Protein AF-A0A9X3WPN8-F1 (afdb_monomer)

Secondary structure (DSSP, 8-state):
--HHHHHHHHHHHHHHHTT----HHHHHHHHHHHTTSS-HHHHHHHHHHHT-

Solvent-accessible surface area (backbone atoms only — not comparable to full-atom values): 3188 Å² total; per-residue (Å²): 130,62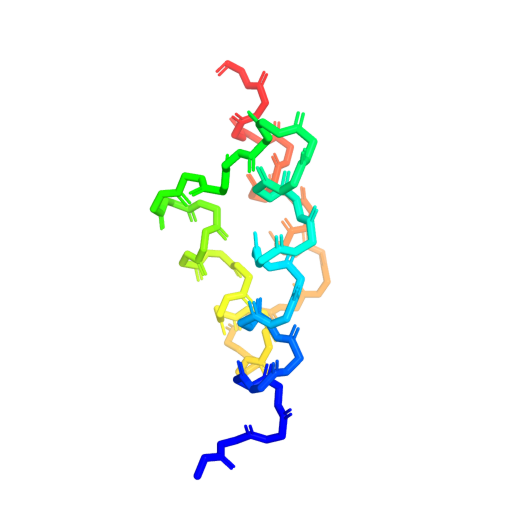,81,59,57,61,53,52,53,50,49,52,54,57,36,45,76,75,74,42,78,83,51,77,66,56,52,50,52,53,49,37,42,76,68,65,75,41,54,71,70,56,49,53,56,54,54,62,65,67,78,109

Nearest PDB structures (foldseek):
  5eu0-assembly1_B  TM=6.991E-01  e=1.445E+00  Bartonella rochalimae ATCC BAA-1498
  4fxe-assembly1_A-2  TM=2.996E-01  e=8.190E+00  Escherichia coli K-12

Radius of gyration: 11.67 Å; Cα contacts (8 Å, |Δi|>4): 21; chains: 1; bounding box: 22×22×26 Å

Foldseek 3Di:
DPPCVVVVVVVQVVCVVVVHHDDPVNVVLVVCDVVVVDDPVVSVVVVVVVVD

Organism: NCBI:txid279446

Sequence (52 aa):
MEKWEKAFRNAKASLAVEGLHIKSEEETLIKEFLQNKINDEEFYKKALTMIK

Structure (mmCIF, N/CA/C/O backbone):
data_AF-A0A9X3WPN8-F1
#
_entry.id   AF-A0A9X3WPN8-F1
#
loop_
_atom_site.group_PDB
_atom_site.id
_atom_site.type_symbol
_atom_site.label_atom_id
_atom_site.label_alt_id
_atom_site.label_comp_id
_atom_site.label_asym_id
_atom_site.label_entity_id
_atom_site.label_seq_id
_atom_site.pdbx_PDB_ins_code
_atom_site.Cartn_x
_atom_site.Cartn_y
_atom_site.Cartn_z
_atom_site.occupancy
_atom_site.B_iso_or_equiv
_atom_site.auth_seq_id
_atom_site.auth_comp_id
_atom_site.auth_asym_id
_atom_site.auth_atom_id
_atom_site.pdbx_PDB_model_num
ATOM 1 N N . MET A 1 1 ? 8.343 -7.219 13.562 1.00 54.78 1 MET A N 1
ATOM 2 C CA . MET A 1 1 ? 7.778 -6.950 12.229 1.00 54.78 1 MET A CA 1
ATOM 3 C C . MET A 1 1 ? 6.290 -7.190 12.304 1.00 54.78 1 MET A C 1
ATOM 5 O O . MET A 1 1 ? 5.886 -8.286 12.693 1.00 54.78 1 MET A O 1
ATOM 9 N N . GLU A 1 2 ? 5.493 -6.168 12.014 1.00 74.06 2 GLU A N 1
ATOM 10 C CA . GLU A 1 2 ? 4.045 -6.324 11.867 1.00 74.06 2 GLU A CA 1
ATOM 11 C C . GLU A 1 2 ? 3.755 -7.357 10.766 1.00 74.06 2 GLU A C 1
ATOM 13 O O . GLU A 1 2 ? 4.472 -7.436 9.765 1.00 74.06 2 GLU A O 1
ATOM 18 N N . LYS A 1 3 ? 2.711 -8.182 10.937 1.00 81.25 3 LYS A N 1
ATOM 19 C CA . LYS A 1 3 ? 2.382 -9.272 9.992 1.00 81.25 3 LYS A CA 1
ATOM 20 C C . LYS A 1 3 ? 2.231 -8.778 8.545 1.00 81.25 3 LYS A C 1
ATOM 22 O O . LYS A 1 3 ? 2.555 -9.516 7.615 1.00 81.25 3 LYS A O 1
ATOM 27 N N . TRP A 1 4 ? 1.782 -7.538 8.359 1.00 91.25 4 TRP A N 1
ATOM 28 C CA . TRP A 1 4 ? 1.560 -6.948 7.044 1.00 91.25 4 TRP A CA 1
ATOM 29 C C . TRP A 1 4 ? 2.846 -6.468 6.355 1.00 91.25 4 TRP A C 1
ATOM 31 O O . TRP A 1 4 ? 2.877 -6.442 5.129 1.00 91.25 4 TRP A O 1
ATOM 41 N N . GLU A 1 5 ? 3.939 -6.174 7.073 1.00 92.44 5 GLU A N 1
ATOM 42 C CA . GLU A 1 5 ? 5.184 -5.672 6.458 1.00 92.44 5 GLU A CA 1
ATOM 43 C C . GLU A 1 5 ? 5.780 -6.689 5.480 1.00 92.44 5 GLU A C 1
ATOM 45 O O . GLU A 1 5 ? 6.206 -6.345 4.375 1.00 92.44 5 GLU A O 1
ATOM 50 N N . LYS A 1 6 ? 5.777 -7.972 5.869 1.00 93.69 6 LYS A N 1
ATOM 51 C CA . LYS A 1 6 ? 6.234 -9.067 5.005 1.00 93.69 6 LYS A CA 1
ATOM 52 C C . LYS A 1 6 ? 5.328 -9.216 3.782 1.00 93.69 6 LYS A C 1
ATOM 54 O O . LYS A 1 6 ? 5.841 -9.385 2.679 1.00 93.69 6 LYS A O 1
ATOM 59 N N . ALA A 1 7 ? 4.010 -9.145 3.972 1.00 93.94 7 ALA A N 1
ATOM 60 C CA . ALA A 1 7 ? 3.042 -9.251 2.882 1.00 93.94 7 ALA A CA 1
ATOM 61 C C . ALA A 1 7 ? 3.197 -8.091 1.887 1.00 93.94 7 ALA A C 1
ATOM 63 O O . ALA A 1 7 ? 3.294 -8.319 0.685 1.00 93.94 7 ALA A O 1
ATOM 64 N N . PHE A 1 8 ? 3.337 -6.866 2.390 1.00 95.44 8 PHE A N 1
ATOM 65 C CA . PHE A 1 8 ? 3.535 -5.671 1.579 1.00 95.44 8 PHE A CA 1
ATOM 66 C C . PHE A 1 8 ? 4.867 -5.700 0.815 1.00 95.44 8 PHE A C 1
ATOM 68 O O . PHE A 1 8 ? 4.912 -5.391 -0.374 1.00 95.44 8 PHE A O 1
ATOM 75 N N . ARG A 1 9 ? 5.957 -6.155 1.450 1.00 94.69 9 ARG A N 1
ATOM 76 C CA . ARG A 1 9 ? 7.241 -6.365 0.762 1.00 94.69 9 ARG A CA 1
ATOM 77 C C . ARG A 1 9 ? 7.124 -7.390 -0.369 1.00 94.69 9 ARG A C 1
ATOM 79 O O . ARG A 1 9 ? 7.664 -7.159 -1.446 1.00 94.69 9 ARG A O 1
ATOM 86 N N . ASN A 1 10 ? 6.421 -8.497 -0.136 1.00 95.75 10 ASN A N 1
ATOM 87 C CA . ASN A 1 10 ? 6.203 -9.521 -1.157 1.00 95.75 10 ASN A CA 1
ATOM 88 C C . ASN A 1 10 ? 5.334 -9.001 -2.314 1.00 95.75 10 ASN A C 1
ATOM 90 O O . ASN A 1 10 ? 5.633 -9.295 -3.469 1.00 95.75 10 ASN A O 1
ATOM 94 N N . ALA A 1 11 ? 4.305 -8.198 -2.025 1.00 95.94 11 ALA A N 1
ATOM 95 C CA . ALA A 1 11 ? 3.482 -7.555 -3.048 1.00 95.94 11 ALA A CA 1
ATOM 96 C C . ALA A 1 11 ? 4.318 -6.613 -3.928 1.00 95.94 11 ALA A C 1
ATOM 98 O O . ALA A 1 11 ? 4.267 -6.718 -5.150 1.00 95.94 11 ALA A O 1
ATOM 99 N N . LYS A 1 12 ? 5.177 -5.777 -3.324 1.00 95.94 12 LYS A N 1
ATOM 100 C CA . LYS A 1 12 ? 6.117 -4.922 -4.069 1.00 95.94 12 LYS A CA 1
ATOM 101 C C . LYS A 1 12 ? 7.055 -5.722 -4.969 1.00 95.94 12 LYS A C 1
ATOM 103 O O . LYS A 1 12 ? 7.256 -5.348 -6.118 1.00 95.94 12 LYS A O 1
ATOM 108 N N . ALA A 1 13 ? 7.610 -6.822 -4.461 1.00 96.38 13 ALA A N 1
ATOM 109 C CA . ALA A 1 13 ? 8.462 -7.696 -5.261 1.00 96.38 13 ALA A CA 1
ATOM 110 C C . ALA A 1 13 ? 7.694 -8.338 -6.428 1.00 96.38 13 ALA A C 1
ATOM 112 O O . ALA A 1 13 ? 8.234 -8.426 -7.522 1.00 96.38 13 ALA A O 1
ATOM 113 N N . SER A 1 14 ? 6.436 -8.733 -6.210 1.00 97.50 14 SER A N 1
ATOM 114 C CA . SER A 1 14 ? 5.585 -9.329 -7.250 1.00 97.50 14 SER A CA 1
ATOM 115 C C . SER A 1 14 ? 5.267 -8.325 -8.360 1.00 97.50 14 SER A C 1
ATOM 117 O O . SER A 1 14 ? 5.434 -8.642 -9.529 1.00 97.50 14 SER A O 1
ATOM 119 N N . LEU A 1 15 ? 4.911 -7.087 -8.004 1.00 97.19 15 LEU A N 1
ATOM 120 C CA . LEU A 1 15 ? 4.688 -6.005 -8.970 1.00 97.19 15 LEU A CA 1
ATOM 121 C C . LEU A 1 15 ? 5.956 -5.675 -9.768 1.00 97.19 15 LEU A C 1
ATOM 123 O O . LEU A 1 15 ? 5.895 -5.4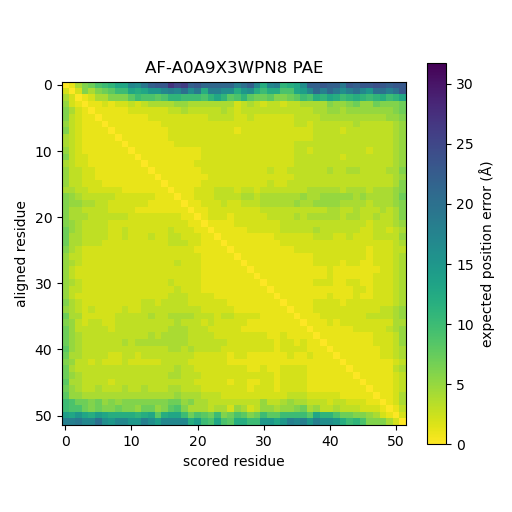91 -10.981 1.00 97.19 15 LEU A O 1
ATOM 127 N N . ALA A 1 16 ? 7.115 -5.660 -9.106 1.00 97.06 16 ALA A N 1
ATOM 128 C CA . ALA A 1 16 ? 8.386 -5.356 -9.754 1.00 97.06 16 ALA A CA 1
ATOM 129 C C . ALA A 1 16 ? 8.777 -6.390 -10.827 1.00 97.06 16 ALA A C 1
ATOM 131 O O . ALA A 1 16 ? 9.438 -6.021 -11.795 1.00 97.06 16 ALA A O 1
ATOM 132 N N . VAL A 1 17 ? 8.351 -7.655 -10.695 1.00 97.75 17 VAL A N 1
ATOM 133 C CA . VAL A 1 17 ? 8.533 -8.682 -11.742 1.00 97.75 17 VAL A CA 1
ATOM 134 C C . VAL A 1 17 ? 7.814 -8.289 -13.036 1.00 97.75 17 VAL A C 1
ATOM 136 O O . VAL A 1 17 ? 8.318 -8.567 -14.120 1.00 97.75 17 VAL A O 1
ATOM 139 N N . GLU A 1 18 ? 6.682 -7.595 -12.929 1.00 97.50 18 GLU A N 1
ATOM 140 C CA . GLU A 1 18 ? 5.899 -7.088 -14.063 1.00 97.50 18 GLU A CA 1
ATOM 141 C C . GLU A 1 18 ? 6.307 -5.662 -14.488 1.00 97.50 18 GLU A C 1
ATOM 143 O O . GLU A 1 18 ? 5.667 -5.057 -15.344 1.00 97.50 18 GLU A O 1
ATOM 148 N N . GLY A 1 19 ? 7.373 -5.101 -13.902 1.00 97.00 19 GLY A N 1
ATOM 149 C CA . GLY A 1 19 ? 7.812 -3.726 -14.169 1.00 97.00 19 GLY A CA 1
ATOM 150 C C . GLY A 1 19 ? 6.916 -2.649 -13.545 1.00 97.00 19 GLY A C 1
ATOM 151 O O . GLY A 1 19 ? 7.015 -1.478 -13.910 1.00 97.00 19 GLY A O 1
ATOM 152 N N . LEU A 1 20 ? 6.045 -3.026 -12.605 1.00 96.50 20 LEU A N 1
ATOM 153 C CA . LEU A 1 20 ? 5.177 -2.110 -11.873 1.00 96.50 20 LEU A CA 1
ATOM 154 C C . LEU A 1 20 ? 5.830 -1.701 -10.549 1.00 96.50 20 LEU A C 1
ATOM 156 O O . LEU A 1 20 ? 6.349 -2.528 -9.795 1.00 96.50 20 LEU A O 1
ATOM 160 N N . HIS A 1 21 ? 5.765 -0.410 -10.234 1.00 94.25 21 HIS A N 1
ATOM 161 C CA . HIS A 1 21 ? 6.331 0.150 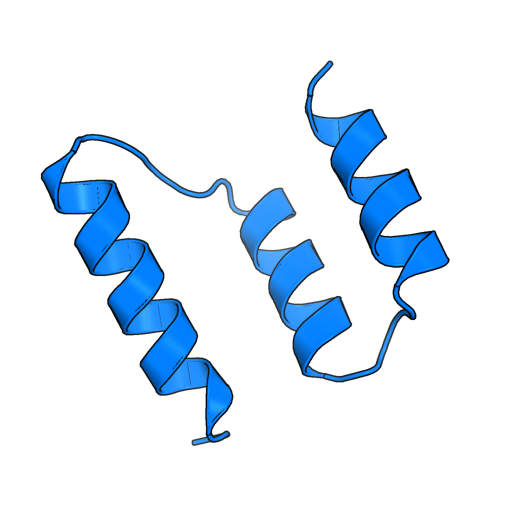-9.011 1.00 94.25 21 HIS A CA 1
ATOM 162 C C . HIS A 1 21 ? 5.288 0.975 -8.266 1.00 94.25 21 HIS A C 1
ATOM 164 O O . HIS A 1 21 ? 4.616 1.813 -8.859 1.00 94.25 21 HIS A O 1
ATOM 170 N N . ILE A 1 22 ? 5.196 0.750 -6.955 1.00 93.19 22 ILE A N 1
ATOM 171 C CA . ILE A 1 22 ? 4.378 1.567 -6.057 1.00 93.19 22 ILE A CA 1
ATOM 172 C C . ILE A 1 22 ? 5.124 2.880 -5.791 1.00 93.19 22 ILE A C 1
ATOM 174 O O . ILE A 1 22 ? 6.294 2.857 -5.396 1.00 93.19 22 ILE A O 1
ATOM 178 N N . LYS A 1 23 ? 4.461 4.021 -5.990 1.00 93.81 23 LYS A N 1
ATOM 179 C CA . LYS A 1 23 ? 4.989 5.353 -5.664 1.00 93.81 23 LYS A CA 1
ATOM 180 C C . LYS A 1 23 ? 5.081 5.542 -4.148 1.00 93.81 23 LYS A C 1
ATOM 182 O O . LYS A 1 23 ? 4.325 4.952 -3.379 1.00 93.81 23 LYS A O 1
ATOM 187 N N . SER A 1 24 ? 5.957 6.437 -3.697 1.00 93.56 24 SER A N 1
ATOM 188 C CA . SER A 1 24 ? 6.133 6.725 -2.263 1.00 93.56 24 SER A CA 1
ATOM 189 C C . SER A 1 24 ? 4.835 7.150 -1.559 1.00 93.56 24 SER A C 1
ATOM 191 O O . SER A 1 24 ? 4.606 6.806 -0.398 1.00 93.56 24 SER A O 1
ATOM 193 N N . GLU A 1 25 ? 3.973 7.883 -2.262 1.00 94.75 25 GLU A N 1
ATOM 194 C CA . GLU A 1 25 ? 2.693 8.381 -1.745 1.00 94.75 25 GLU A CA 1
ATOM 195 C C . GLU A 1 25 ? 1.671 7.244 -1.591 1.00 94.75 25 GLU A C 1
ATOM 197 O O . GLU A 1 25 ? 1.010 7.139 -0.558 1.00 94.75 25 GLU A O 1
ATOM 202 N N . GLU A 1 26 ? 1.615 6.333 -2.566 1.00 94.94 26 GLU A N 1
ATOM 203 C CA . GLU A 1 26 ? 0.785 5.122 -2.531 1.00 94.94 26 GLU A CA 1
ATOM 204 C C . GLU A 1 26 ? 1.239 4.178 -1.407 1.00 94.94 26 GLU A C 1
ATOM 206 O O . GLU A 1 26 ? 0.421 3.657 -0.651 1.00 94.94 26 GLU A O 1
ATOM 211 N N . GLU A 1 27 ? 2.554 3.999 -1.231 1.00 95.69 27 GLU A N 1
ATOM 212 C CA . GLU A 1 27 ? 3.112 3.216 -0.124 1.00 95.69 27 GLU A CA 1
ATOM 213 C C . GLU A 1 27 ? 2.739 3.816 1.237 1.00 95.69 27 GLU A C 1
AT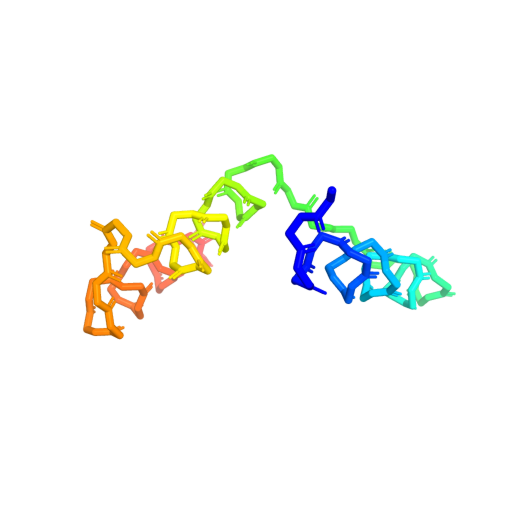OM 215 O O . GLU A 1 27 ? 2.414 3.080 2.171 1.00 95.69 27 GLU A O 1
ATOM 220 N N . THR A 1 28 ? 2.761 5.143 1.354 1.00 96.19 28 THR A N 1
ATOM 221 C CA . THR A 1 28 ? 2.350 5.837 2.580 1.00 96.19 28 THR A CA 1
ATOM 222 C C . THR A 1 28 ? 0.873 5.587 2.870 1.00 96.19 28 THR A C 1
ATOM 224 O O . THR A 1 28 ? 0.536 5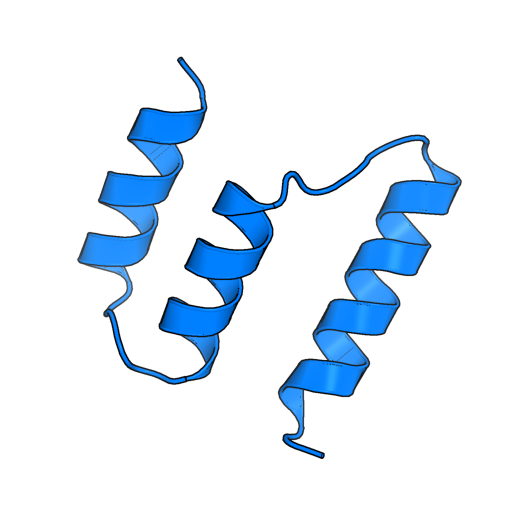.182 3.981 1.00 96.19 28 THR A O 1
ATOM 227 N N . LEU A 1 29 ? 0.009 5.725 1.861 1.00 96.62 29 LEU A N 1
ATOM 228 C CA . LEU A 1 29 ? -1.427 5.484 1.984 1.00 96.62 29 LEU A CA 1
ATOM 229 C C . LEU A 1 29 ? -1.746 4.040 2.411 1.00 96.62 29 LEU A C 1
ATOM 231 O O . LEU A 1 29 ? -2.538 3.822 3.327 1.00 96.62 29 LEU A O 1
ATOM 235 N N . ILE A 1 30 ? -1.095 3.049 1.794 1.00 95.75 30 ILE A N 1
ATOM 236 C CA . ILE A 1 30 ? -1.271 1.630 2.141 1.00 95.75 30 ILE A CA 1
ATOM 237 C C . ILE A 1 30 ? -0.829 1.365 3.586 1.00 95.75 30 ILE A C 1
ATOM 239 O O . ILE A 1 30 ? -1.507 0.639 4.311 1.00 95.75 30 ILE A O 1
ATOM 243 N N . LYS A 1 31 ? 0.273 1.971 4.044 1.00 95.31 31 LYS A N 1
ATOM 244 C CA . LYS A 1 31 ? 0.727 1.841 5.439 1.00 95.31 31 LYS A CA 1
ATOM 245 C C . LYS A 1 31 ? -0.240 2.481 6.431 1.00 95.31 31 LYS A C 1
ATOM 247 O O . LYS A 1 31 ? -0.487 1.885 7.474 1.00 95.31 31 LYS A O 1
ATOM 252 N N . GLU A 1 32 ? -0.788 3.660 6.129 1.00 95.88 32 GLU A N 1
ATOM 253 C CA . GLU A 1 32 ? -1.808 4.296 6.976 1.00 95.88 32 GLU A CA 1
ATOM 254 C C . GLU A 1 32 ? -3.020 3.379 7.166 1.00 95.88 32 GLU A C 1
ATOM 256 O O . GLU A 1 32 ? -3.480 3.198 8.295 1.00 95.88 32 GLU A O 1
ATOM 261 N N . PHE A 1 33 ? -3.483 2.750 6.084 1.00 96.31 33 PHE A N 1
ATOM 262 C CA . PHE A 1 33 ? -4.594 1.803 6.118 1.00 96.31 33 PHE A CA 1
ATOM 263 C C . PHE A 1 33 ? -4.261 0.534 6.916 1.00 96.31 33 PHE A C 1
ATOM 265 O O . PHE A 1 33 ? -4.991 0.169 7.833 1.00 96.31 33 PHE A O 1
ATOM 272 N N . LEU A 1 34 ? -3.114 -0.101 6.651 1.00 94.19 34 LEU A N 1
ATOM 273 C CA . LEU A 1 34 ? -2.689 -1.324 7.353 1.00 94.19 34 LEU A CA 1
ATOM 274 C C . LEU A 1 34 ? -2.454 -1.115 8.857 1.00 94.19 34 LEU A C 1
ATOM 276 O O . LEU A 1 34 ? -2.571 -2.060 9.636 1.00 94.19 34 LEU A O 1
ATOM 280 N N . GLN A 1 35 ? -2.139 0.115 9.264 1.00 93.75 35 GLN A N 1
ATOM 281 C CA . GLN A 1 35 ? -1.975 0.515 10.662 1.00 93.75 35 GLN A CA 1
ATOM 282 C C . GLN A 1 35 ? -3.280 1.011 11.309 1.00 93.75 35 GLN A C 1
ATOM 284 O O . GLN A 1 35 ? -3.239 1.500 12.437 1.00 93.75 35 GLN A O 1
ATOM 289 N N . ASN A 1 36 ? -4.426 0.899 10.625 1.00 94.94 36 ASN A N 1
ATOM 290 C CA . ASN A 1 36 ? -5.736 1.400 11.062 1.00 94.94 36 ASN A CA 1
ATOM 291 C C . ASN A 1 36 ? -5.750 2.906 11.400 1.00 94.94 36 ASN A C 1
ATOM 293 O O . ASN A 1 36 ? -6.537 3.349 12.234 1.00 94.94 36 ASN A O 1
ATOM 297 N N . LYS A 1 37 ? -4.869 3.707 10.783 1.00 97.00 37 LYS A N 1
ATOM 298 C CA . LYS A 1 37 ? -4.859 5.174 10.949 1.00 97.00 37 LYS A CA 1
ATOM 299 C C . LYS A 1 37 ? -5.964 5.854 10.148 1.00 97.00 37 LYS A C 1
ATOM 301 O O . LYS A 1 37 ? -6.3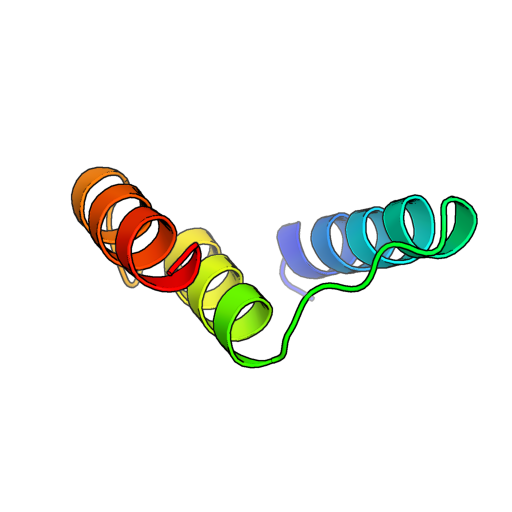56 6.964 10.488 1.00 97.00 37 LYS A O 1
ATOM 306 N N . ILE A 1 38 ? -6.413 5.192 9.089 1.00 97.50 38 ILE A N 1
ATOM 307 C CA . ILE A 1 38 ? -7.526 5.591 8.231 1.00 97.50 38 ILE A CA 1
ATOM 308 C C . ILE A 1 38 ? -8.435 4.384 8.020 1.00 97.50 38 ILE A C 1
ATOM 310 O O . ILE A 1 38 ? -7.969 3.242 8.063 1.00 97.50 38 ILE A O 1
ATOM 314 N N . ASN A 1 39 ? -9.719 4.633 7.789 1.00 97.56 39 ASN A N 1
ATOM 315 C CA . ASN A 1 39 ? -10.681 3.581 7.456 1.00 97.56 39 ASN A CA 1
ATOM 316 C C . ASN A 1 39 ? -10.759 3.324 5.937 1.00 97.56 39 ASN A C 1
ATOM 318 O O . ASN A 1 39 ? -10.113 4.005 5.137 1.00 97.56 39 ASN A O 1
ATOM 322 N N . ASP A 1 40 ? -11.572 2.343 5.539 1.00 97.12 40 ASP A N 1
ATOM 323 C CA . ASP A 1 40 ? -11.792 1.994 4.132 1.00 97.12 40 ASP A CA 1
ATOM 324 C C . ASP A 1 40 ? -12.270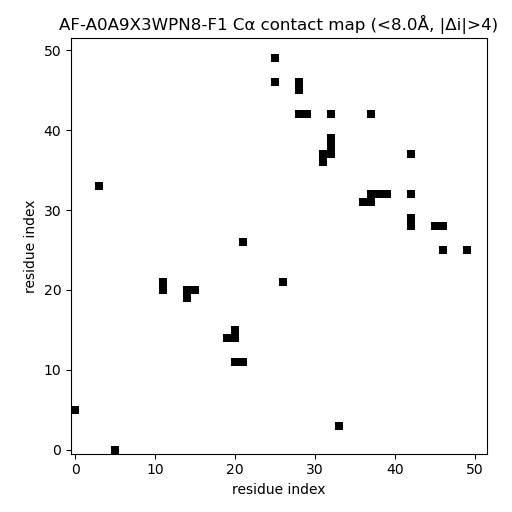 3.189 3.291 1.00 97.12 40 ASP A C 1
ATOM 326 O O . ASP A 1 40 ? -11.747 3.437 2.206 1.00 97.12 40 ASP A O 1
ATOM 330 N N . GLU A 1 41 ? -13.238 3.967 3.787 1.00 97.69 41 GLU A N 1
ATOM 331 C CA . GLU A 1 41 ? -13.804 5.110 3.058 1.00 97.69 41 GLU A CA 1
ATOM 332 C C . GLU A 1 41 ? -12.740 6.180 2.768 1.00 97.69 41 GLU A C 1
ATOM 334 O O . GLU A 1 41 ? -12.645 6.695 1.649 1.00 97.69 41 GLU A O 1
ATOM 339 N N . GLU A 1 42 ? -11.911 6.499 3.761 1.00 97.38 42 GLU A N 1
ATOM 340 C CA . GLU A 1 42 ? -10.797 7.434 3.623 1.00 97.38 42 GLU A CA 1
ATOM 341 C C . GLU A 1 42 ? -9.723 6.906 2.671 1.00 97.38 42 GLU A C 1
ATOM 343 O O . GLU A 1 42 ? -9.222 7.664 1.835 1.00 97.38 42 GLU A O 1
ATOM 348 N N . PHE A 1 43 ? -9.397 5.613 2.758 1.00 97.50 43 PHE A N 1
ATOM 349 C CA . PHE A 1 43 ? -8.448 4.967 1.858 1.00 97.50 43 PHE A CA 1
ATOM 350 C C . PHE A 1 43 ? -8.908 5.075 0.401 1.00 97.50 43 PHE A C 1
ATOM 352 O O . PHE A 1 43 ? -8.153 5.568 -0.439 1.00 97.50 43 PHE A O 1
ATOM 359 N N . TYR A 1 44 ? -10.160 4.712 0.102 1.00 96.31 44 TYR A N 1
ATOM 360 C CA . TYR A 1 44 ? -10.700 4.791 -1.257 1.00 96.31 44 TYR A CA 1
ATOM 361 C C . TYR A 1 44 ? -10.763 6.228 -1.783 1.00 96.31 44 TYR A C 1
ATOM 363 O O . TYR A 1 44 ? -10.392 6.470 -2.933 1.00 96.31 44 TYR A O 1
ATOM 371 N N . LYS A 1 45 ? -11.170 7.200 -0.953 1.00 96.38 45 LYS A N 1
ATOM 372 C CA . LYS A 1 45 ? -11.167 8.622 -1.341 1.00 96.38 45 LYS A CA 1
ATOM 373 C C . LYS A 1 45 ? -9.765 9.100 -1.711 1.00 96.38 45 LYS A C 1
ATOM 375 O O . LYS A 1 45 ? -9.595 9.679 -2.782 1.00 96.38 45 LYS A O 1
ATOM 380 N N . LYS A 1 46 ? -8.763 8.8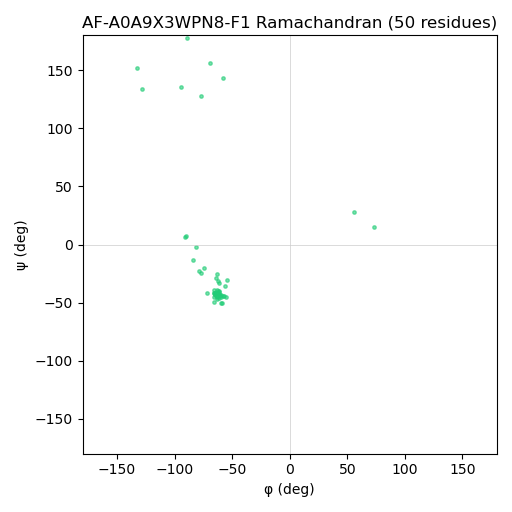45 -0.861 1.00 96.00 46 LYS A N 1
ATOM 38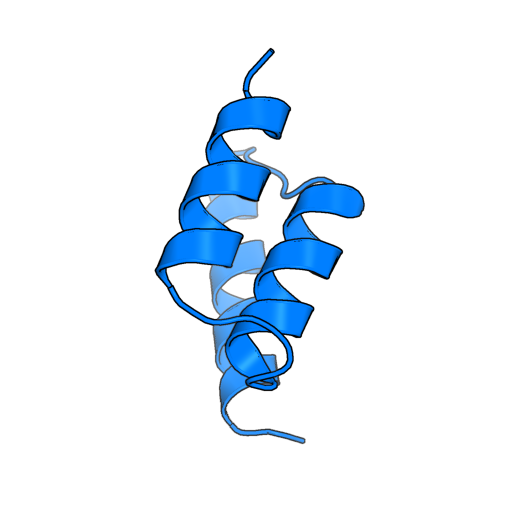1 C CA . LYS A 1 46 ? -7.371 9.240 -1.126 1.00 96.00 46 LYS A CA 1
ATOM 382 C C . LYS A 1 46 ? -6.816 8.523 -2.363 1.00 96.00 46 LYS A C 1
ATOM 384 O O . LYS A 1 46 ? -6.238 9.180 -3.226 1.00 96.00 46 LYS A O 1
ATOM 389 N N . ALA A 1 47 ? -7.062 7.220 -2.509 1.00 95.06 47 ALA A N 1
ATOM 390 C CA . ALA A 1 47 ? -6.593 6.436 -3.653 1.00 95.06 47 ALA A CA 1
ATOM 391 C C . ALA A 1 47 ? -7.138 6.972 -4.990 1.00 95.06 47 ALA A C 1
ATOM 393 O O . ALA A 1 47 ? -6.382 7.142 -5.943 1.00 95.06 47 ALA A O 1
ATOM 394 N N . LEU A 1 48 ? -8.426 7.331 -5.051 1.00 93.88 48 LEU A N 1
ATOM 395 C CA . LEU A 1 48 ? -9.041 7.907 -6.255 1.00 93.88 48 LEU A CA 1
ATOM 396 C C . LEU A 1 48 ? -8.421 9.247 -6.667 1.00 93.88 48 LEU A C 1
ATOM 398 O O . LEU A 1 48 ? -8.369 9.560 -7.855 1.00 93.88 48 LEU A O 1
ATOM 402 N N . THR A 1 49 ? -7.941 10.042 -5.709 1.00 91.69 49 THR A N 1
ATOM 403 C CA . THR A 1 49 ? -7.286 11.321 -6.020 1.00 91.69 49 THR A CA 1
ATOM 404 C C . THR A 1 49 ? -5.877 11.165 -6.591 1.00 91.69 49 THR A C 1
ATOM 406 O O . THR A 1 49 ? -5.412 12.080 -7.261 1.00 91.69 49 THR A O 1
ATOM 409 N N . MET A 1 50 ? -5.228 10.015 -6.383 1.00 87.19 50 MET A N 1
ATOM 410 C CA . MET A 1 50 ? -3.860 9.731 -6.846 1.00 87.19 50 MET A CA 1
ATOM 411 C C . MET A 1 50 ? -3.782 9.235 -8.298 1.00 87.19 50 MET A C 1
ATOM 413 O O . MET A 1 50 ? -2.698 9.197 -8.874 1.00 87.19 50 MET A O 1
ATOM 417 N N . ILE A 1 51 ? -4.918 8.855 -8.894 1.00 72.94 51 ILE A N 1
ATOM 418 C CA . ILE A 1 51 ? -5.017 8.365 -10.284 1.00 72.94 51 ILE A CA 1
ATOM 419 C C . ILE A 1 51 ? -5.059 9.536 -11.298 1.00 72.94 51 ILE A C 1
ATOM 421 O O . ILE A 1 51 ? -5.106 9.313 -12.506 1.00 72.94 51 ILE A O 1
ATOM 425 N N . LYS A 1 52 ? -5.044 10.786 -10.820 1.00 56.66 52 LYS A N 1
ATOM 426 C CA . LYS A 1 52 ? -5.062 11.994 -11.657 1.00 56.66 52 LYS A CA 1
ATOM 427 C C . LYS A 1 52 ? -3.687 12.422 -12.152 1.00 56.66 52 LYS A C 1
ATOM 429 O O . LYS A 1 52 ? -2.705 12.271 -11.396 1.00 56.66 52 LYS A O 1
#

pLDDT: mean 92.75, std 8.92, range [54.78, 97.75]

Mean predicted aligned error: 3.38 Å